Protein AF-A0A515KJA7-F1 (afdb_monomer_lite)

Secondary structure (DSSP, 8-state):
---S--SEEEEEE-B-SSEEEEE-TTS-EEEEEHHHHHHHHHH-TT--EEEEEETTGGGGTTTS-TTSEEEE-GGGTT----PPPS----

Sequence (90 aa):
MLREQYEIVHFSGHANADVLVFEDENEAAIDVPLEAVAELLNKQKTIKCVVLNACNSATWSQRSCPSLSVWINPSMMALPYISPPASTLR

Radius of gyration: 13.72 Å; chains: 1; bounding box: 36×29×27 Å

Foldseek 3Di:
DCPDQDQEAEDADEDDLFFDWDADPVRDTDTDGLVVV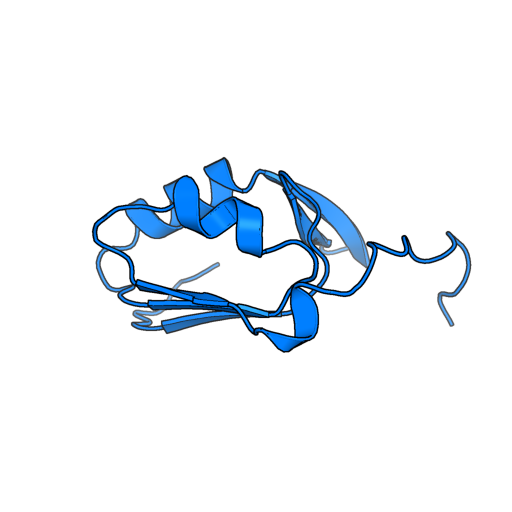LVVVVVRPRHAEYEYRYANCVNSVVVHDPRHHYHYDPVRPPDDDDDPPPDDDD

Structure (mmCIF, N/CA/C/O backbone):
data_AF-A0A515KJA7-F1
#
_entry.id   AF-A0A515KJA7-F1
#
loop_
_atom_site.group_PDB
_atom_site.id
_atom_site.type_symbol
_atom_site.label_atom_id
_atom_site.label_alt_id
_atom_site.label_comp_id
_atom_site.label_asym_id
_atom_site.label_entity_id
_atom_site.label_seq_id
_atom_site.pdbx_PDB_ins_code
_atom_site.Cartn_x
_atom_site.Cartn_y
_atom_site.Cartn_z
_atom_site.occupancy
_atom_site.B_iso_or_equiv
_atom_site.auth_seq_id
_atom_site.auth_comp_id
_atom_site.auth_asym_id
_atom_site.auth_atom_id
_atom_site.pdbx_PDB_model_num
ATOM 1 N N . MET A 1 1 ? -0.954 -12.965 -1.438 1.00 49.28 1 MET A N 1
ATOM 2 C CA . MET A 1 1 ? -2.417 -12.983 -1.174 1.00 49.28 1 MET A CA 1
ATOM 3 C C . MET A 1 1 ? -2.645 -12.836 0.330 1.00 49.28 1 MET A C 1
ATOM 5 O O . MET A 1 1 ? -2.129 -13.662 1.070 1.00 49.28 1 MET A O 1
ATOM 9 N N . LEU A 1 2 ? -3.365 -11.801 0.782 1.00 57.34 2 LEU A N 1
ATOM 10 C CA . LEU A 1 2 ? -3.689 -11.546 2.200 1.00 57.34 2 LEU A CA 1
ATOM 11 C C . LEU A 1 2 ? -4.784 -12.523 2.675 1.00 57.34 2 LEU A C 1
ATOM 13 O O . LEU A 1 2 ? -5.966 -12.196 2.637 1.00 57.34 2 LEU A O 1
ATOM 17 N N . ARG A 1 3 ? -4.407 -13.766 3.001 1.00 64.75 3 ARG A N 1
ATOM 18 C CA . ARG A 1 3 ? -5.351 -14.835 3.401 1.00 64.75 3 ARG A CA 1
ATOM 19 C C . ARG A 1 3 ? -5.681 -14.833 4.894 1.00 64.75 3 ARG A C 1
ATOM 21 O O . ARG A 1 3 ? -6.663 -15.448 5.295 1.00 64.75 3 ARG A O 1
ATOM 28 N N . GLU A 1 4 ? -4.873 -14.152 5.690 1.00 71.31 4 GLU A N 1
ATOM 29 C CA . GLU A 1 4 ? -5.054 -14.026 7.132 1.00 71.31 4 GLU A CA 1
ATOM 30 C C . GLU A 1 4 ? -5.603 -12.641 7.487 1.00 71.31 4 GLU A C 1
ATOM 32 O O . GLU A 1 4 ? -5.513 -11.689 6.706 1.00 71.31 4 GLU A O 1
ATOM 37 N N . GLN A 1 5 ? -6.191 -12.533 8.677 1.00 76.81 5 GLN A N 1
ATOM 38 C CA . GLN A 1 5 ? -6.729 -11.276 9.186 1.00 76.81 5 GLN A CA 1
ATOM 39 C C . GLN A 1 5 ? -5.602 -10.435 9.784 1.00 76.81 5 GLN A C 1
ATOM 41 O O . GLN A 1 5 ? -5.291 -10.542 10.967 1.00 76.81 5 GLN A O 1
ATOM 46 N N . TYR A 1 6 ? -4.996 -9.589 8.957 1.00 83.31 6 TYR A N 1
ATOM 47 C CA . TYR A 1 6 ? -4.030 -8.598 9.419 1.00 83.31 6 TYR A CA 1
ATOM 48 C C . TYR A 1 6 ? -4.710 -7.254 9.676 1.00 83.31 6 TYR A C 1
ATOM 50 O O . TYR A 1 6 ? -5.615 -6.844 8.943 1.00 83.31 6 TYR A O 1
ATOM 58 N N . GLU A 1 7 ? -4.236 -6.557 10.707 1.00 87.75 7 GLU A N 1
ATOM 59 C CA . GLU A 1 7 ? -4.630 -5.174 11.001 1.00 87.75 7 GLU A CA 1
ATOM 60 C C . GLU A 1 7 ? -3.672 -4.152 10.380 1.00 87.75 7 GLU A C 1
ATOM 62 O O . GLU A 1 7 ? -4.052 -3.004 10.140 1.00 87.75 7 GLU A O 1
ATOM 67 N N . ILE A 1 8 ? -2.435 -4.575 10.104 1.00 85.38 8 ILE A N 1
ATOM 68 C CA . ILE A 1 8 ? -1.370 -3.744 9.549 1.00 85.38 8 ILE A CA 1
ATOM 69 C C . ILE A 1 8 ? -0.807 -4.440 8.314 1.00 85.38 8 ILE A C 1
ATOM 71 O O . ILE A 1 8 ? -0.431 -5.610 8.378 1.00 85.38 8 ILE A O 1
ATOM 75 N N . VAL A 1 9 ? -0.710 -3.706 7.209 1.00 86.88 9 VAL A N 1
ATOM 76 C CA . VAL A 1 9 ? 0.034 -4.133 6.019 1.00 86.88 9 VAL A CA 1
ATOM 77 C C . VAL A 1 9 ? 1.229 -3.212 5.834 1.00 86.88 9 VAL A C 1
ATOM 79 O O . VAL A 1 9 ? 1.102 -1.996 5.922 1.00 86.88 9 VAL A O 1
ATOM 82 N N . HIS A 1 10 ? 2.397 -3.790 5.585 1.00 87.12 10 HIS A N 1
ATOM 83 C CA . HIS A 1 10 ? 3.619 -3.044 5.323 1.00 87.12 10 HIS A CA 1
ATOM 84 C C . HIS A 1 10 ? 4.123 -3.388 3.927 1.00 87.12 10 HIS A C 1
ATOM 86 O O . HIS A 1 10 ? 4.418 -4.546 3.640 1.00 87.12 10 HIS A O 1
ATOM 92 N N . PHE A 1 11 ? 4.218 -2.377 3.071 1.00 85.06 11 PHE A N 1
ATOM 93 C CA . PHE A 1 11 ? 4.868 -2.481 1.774 1.00 85.06 11 PHE A CA 1
ATOM 94 C C . PHE A 1 11 ? 6.228 -1.795 1.861 1.00 85.06 11 PHE A C 1
ATOM 96 O O . PHE A 1 11 ? 6.311 -0.605 2.168 1.00 85.06 11 PHE A O 1
ATOM 103 N N . SER A 1 12 ? 7.286 -2.546 1.577 1.00 83.12 12 SER A N 1
ATOM 104 C CA . SER A 1 12 ? 8.651 -2.038 1.479 1.00 83.12 12 SER A CA 1
ATOM 105 C C . SER A 1 12 ? 9.201 -2.350 0.097 1.00 83.12 12 SER A C 1
ATOM 107 O O . SER A 1 12 ? 9.217 -3.519 -0.283 1.00 83.12 12 SER A O 1
ATOM 109 N N . GLY A 1 13 ? 9.649 -1.339 -0.642 1.00 79.81 13 GLY A N 1
ATOM 110 C CA . GLY A 1 13 ? 10.166 -1.563 -1.989 1.00 79.81 13 GLY A CA 1
ATOM 111 C C . GLY A 1 13 ? 10.217 -0.307 -2.845 1.00 79.81 13 GLY A C 1
ATOM 112 O O . GLY A 1 13 ? 10.314 0.813 -2.340 1.00 79.81 13 GLY A O 1
ATOM 113 N N . HIS A 1 14 ? 10.161 -0.508 -4.158 1.00 79.62 14 HIS A N 1
ATOM 114 C CA . HIS A 1 14 ? 10.175 0.577 -5.126 1.00 79.62 14 HIS A CA 1
ATOM 115 C C . HIS A 1 14 ? 8.758 1.075 -5.398 1.00 79.62 14 HIS A C 1
ATOM 117 O O . HIS A 1 14 ? 7.815 0.303 -5.564 1.00 79.62 14 HIS A O 1
ATOM 123 N N . ALA A 1 15 ? 8.622 2.391 -5.461 1.00 75.69 15 ALA A N 1
ATOM 124 C CA . ALA A 1 15 ? 7.407 3.038 -5.909 1.00 75.69 15 ALA A CA 1
ATOM 125 C C . ALA A 1 15 ? 7.770 4.250 -6.760 1.00 75.69 15 ALA A C 1
ATOM 127 O O . ALA A 1 15 ? 8.838 4.853 -6.606 1.00 75.69 15 ALA A O 1
ATOM 128 N N . ASN A 1 16 ? 6.866 4.585 -7.668 1.00 72.50 16 ASN A N 1
ATOM 129 C CA . ASN A 1 16 ? 6.885 5.829 -8.418 1.00 72.50 16 ASN A CA 1
ATOM 130 C C . ASN A 1 16 ? 5.589 6.607 -8.117 1.00 72.50 16 ASN A C 1
ATOM 132 O O . ASN A 1 16 ? 4.788 6.179 -7.290 1.00 72.50 16 ASN A O 1
ATOM 136 N N . ALA A 1 17 ? 5.375 7.755 -8.764 1.00 73.50 17 ALA A N 1
ATOM 137 C CA . ALA A 1 17 ? 4.269 8.664 -8.463 1.00 73.50 17 ALA A CA 1
ATOM 138 C C . ALA A 1 17 ? 2.880 7.994 -8.469 1.00 73.50 17 ALA A C 1
ATOM 140 O O . ALA A 1 17 ? 2.032 8.379 -7.662 1.00 73.50 17 ALA A O 1
ATOM 141 N N . ASP A 1 18 ? 2.669 6.994 -9.336 1.00 80.00 18 ASP A N 1
ATOM 142 C CA . ASP A 1 18 ? 1.366 6.352 -9.556 1.00 80.00 18 ASP A CA 1
ATOM 143 C C . ASP A 1 18 ? 1.362 4.819 -9.369 1.00 80.00 18 ASP A C 1
ATOM 145 O O . ASP A 1 18 ? 0.295 4.203 -9.435 1.00 80.00 18 ASP A O 1
ATOM 149 N N . VAL A 1 19 ? 2.518 4.188 -9.119 1.00 84.12 19 VAL A N 1
ATOM 150 C CA . VAL A 1 19 ? 2.654 2.717 -9.076 1.00 84.12 19 VAL A CA 1
ATOM 151 C C . VAL A 1 19 ? 3.512 2.227 -7.907 1.00 84.12 19 VAL A C 1
ATOM 153 O O . VAL A 1 19 ? 4.473 2.886 -7.505 1.00 84.12 19 VAL A O 1
ATOM 156 N N . LEU A 1 20 ? 3.178 1.041 -7.398 1.00 85.50 20 LEU A N 1
ATOM 157 C CA . LEU A 1 20 ? 4.037 0.196 -6.567 1.00 85.50 20 LEU A CA 1
ATOM 158 C C . LEU A 1 20 ? 4.644 -0.895 -7.445 1.00 85.50 20 LEU A C 1
ATOM 160 O O . LEU A 1 20 ? 3.920 -1.538 -8.199 1.00 85.50 20 LEU A O 1
ATOM 164 N N . VAL A 1 21 ? 5.949 -1.115 -7.332 1.00 85.88 21 VAL A N 1
ATOM 165 C CA . VAL A 1 21 ? 6.641 -2.162 -8.087 1.00 85.88 21 VAL A CA 1
ATOM 166 C C . VAL A 1 21 ? 6.689 -3.426 -7.234 1.00 85.88 21 VAL A C 1
ATOM 168 O O . VAL A 1 21 ? 7.183 -3.398 -6.105 1.00 85.88 21 VAL A O 1
ATOM 171 N N . PHE A 1 22 ?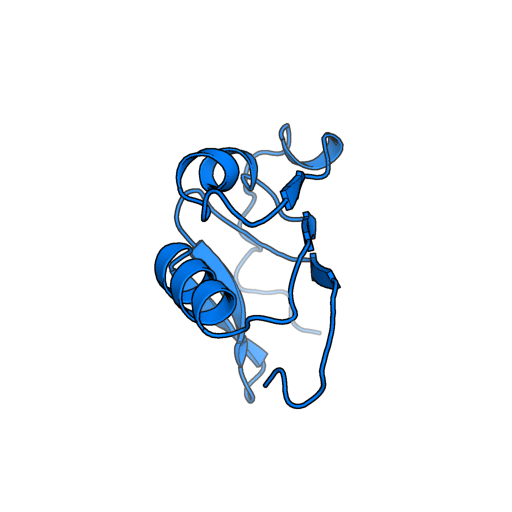 6.175 -4.526 -7.773 1.00 85.69 22 PHE A N 1
ATOM 172 C CA . PHE A 1 22 ? 6.228 -5.855 -7.165 1.00 85.69 22 PHE A CA 1
ATOM 173 C C . PHE A 1 22 ? 7.036 -6.805 -8.044 1.00 85.69 22 PHE A C 1
ATOM 175 O O . PHE A 1 22 ? 7.204 -6.553 -9.231 1.00 85.69 22 PHE A O 1
ATOM 182 N N . GLU A 1 23 ? 7.507 -7.905 -7.474 1.00 86.81 23 GLU A N 1
ATOM 183 C CA . GLU A 1 23 ? 8.133 -8.990 -8.231 1.00 86.81 23 GLU A CA 1
ATOM 184 C C . GLU A 1 23 ? 7.107 -10.097 -8.487 1.00 86.81 23 GLU A C 1
ATOM 186 O O . GLU A 1 23 ? 6.291 -10.418 -7.613 1.00 86.81 23 GLU A O 1
ATOM 191 N N . ASP A 1 24 ? 7.124 -10.656 -9.695 1.00 85.88 24 ASP A N 1
ATOM 192 C CA . ASP A 1 24 ? 6.327 -11.826 -10.050 1.00 85.88 24 ASP A CA 1
ATOM 193 C C . ASP A 1 24 ? 7.063 -13.145 -9.769 1.00 85.88 24 ASP A C 1
ATOM 195 O O . ASP A 1 24 ? 8.158 -13.181 -9.210 1.00 85.88 24 ASP A O 1
ATOM 199 N N . GLU A 1 25 ? 6.440 -14.261 -10.144 1.00 89.56 25 GLU A N 1
ATOM 200 C CA . GLU A 1 25 ? 7.012 -15.601 -9.964 1.00 89.56 25 GLU A CA 1
ATOM 201 C C . GLU A 1 25 ? 8.280 -15.872 -10.794 1.00 89.56 25 GLU A C 1
ATOM 203 O O . GLU A 1 25 ? 8.972 -16.853 -10.532 1.00 89.56 25 GLU A O 1
ATOM 208 N N . ASN A 1 26 ? 8.594 -15.010 -11.765 1.00 89.44 26 ASN A N 1
ATOM 209 C CA . ASN A 1 26 ? 9.779 -15.074 -12.618 1.00 89.44 26 ASN A CA 1
ATOM 210 C C . ASN A 1 26 ? 10.821 -14.001 -12.249 1.00 89.44 26 ASN A C 1
ATOM 212 O O . ASN A 1 26 ? 11.698 -13.717 -13.064 1.00 89.44 26 ASN A O 1
ATOM 216 N N . GLU A 1 27 ? 10.713 -13.391 -11.060 1.00 84.44 27 GLU A N 1
ATOM 217 C CA . GLU A 1 27 ? 11.572 -12.285 -10.599 1.00 84.44 27 GLU A CA 1
ATOM 218 C C . GLU A 1 27 ? 11.477 -11.030 -11.492 1.00 84.44 27 GLU A C 1
ATOM 220 O O . GLU A 1 27 ? 12.345 -10.155 -11.469 1.00 84.44 27 GLU A O 1
ATOM 225 N N . ALA A 1 28 ? 10.412 -10.911 -12.292 1.00 85.50 28 ALA A N 1
ATOM 226 C CA . ALA A 1 28 ? 10.188 -9.746 -13.129 1.00 85.50 28 ALA A CA 1
ATOM 227 C C . ALA A 1 28 ? 9.479 -8.641 -12.338 1.00 85.50 28 ALA A C 1
ATOM 229 O O . ALA A 1 28 ? 8.500 -8.878 -11.629 1.00 85.50 28 ALA A O 1
ATOM 230 N N . ALA A 1 29 ? 9.956 -7.407 -12.507 1.00 86.25 29 ALA A N 1
ATOM 231 C CA . ALA A 1 29 ? 9.311 -6.230 -11.946 1.00 86.25 29 ALA A CA 1
ATOM 232 C C . ALA A 1 29 ? 7.974 -5.951 -12.657 1.00 86.25 29 ALA A C 1
ATOM 234 O O . ALA A 1 29 ? 7.926 -5.788 -13.879 1.00 86.25 29 ALA A O 1
ATOM 235 N N . ILE A 1 30 ? 6.898 -5.854 -11.878 1.00 88.69 30 ILE A N 1
ATOM 236 C CA . ILE A 1 30 ? 5.549 -5.503 -12.317 1.00 88.69 30 ILE A CA 1
ATOM 237 C C . ILE A 1 30 ? 5.110 -4.214 -11.629 1.00 88.69 30 ILE A C 1
ATOM 239 O O . ILE A 1 30 ? 5.018 -4.138 -10.402 1.00 88.69 30 ILE A O 1
ATOM 243 N N . ASP A 1 31 ? 4.746 -3.231 -12.445 1.00 88.94 31 ASP A N 1
ATOM 244 C CA . ASP A 1 31 ? 4.122 -1.995 -11.990 1.00 88.94 31 ASP A CA 1
ATOM 245 C C . ASP A 1 31 ? 2.643 -2.238 -11.663 1.00 88.94 31 ASP A C 1
ATOM 247 O O . ASP A 1 31 ? 1.824 -2.542 -12.534 1.00 88.94 31 ASP A O 1
ATOM 251 N N . VAL A 1 32 ? 2.279 -2.071 -10.395 1.00 87.38 32 VAL A N 1
ATOM 252 C CA . VAL A 1 32 ? 0.899 -2.163 -9.919 1.00 87.38 32 VAL A CA 1
ATOM 253 C C . VAL A 1 32 ? 0.385 -0.759 -9.603 1.00 87.38 32 VAL A C 1
ATOM 255 O O . VAL A 1 32 ? 0.953 -0.077 -8.746 1.00 87.38 32 VAL A O 1
ATOM 258 N N . PRO A 1 33 ? -0.713 -0.310 -10.237 1.00 87.38 33 PRO A N 1
ATOM 259 C CA . PRO A 1 33 ? -1.300 0.993 -9.953 1.00 87.38 33 PRO A CA 1
ATOM 260 C C . PRO A 1 33 ? -1.662 1.155 -8.476 1.00 87.38 33 PRO A C 1
ATOM 262 O O . PRO A 1 33 ? -2.284 0.274 -7.877 1.00 87.38 33 PRO A O 1
ATOM 265 N N . LEU A 1 34 ? -1.348 2.318 -7.904 1.00 81.12 34 LEU A N 1
ATOM 266 C CA . LEU A 1 34 ? -1.693 2.644 -6.517 1.00 81.12 34 LEU A CA 1
ATOM 267 C C . LEU A 1 34 ? -3.202 2.538 -6.239 1.00 81.12 34 LEU A C 1
ATOM 269 O O . LEU A 1 34 ? -3.592 2.160 -5.135 1.00 81.12 34 LEU A O 1
ATOM 273 N N . GLU A 1 35 ? -4.036 2.824 -7.243 1.00 82.94 35 GLU A N 1
ATOM 274 C CA . GLU A 1 35 ? -5.495 2.681 -7.161 1.00 82.94 35 GLU A CA 1
ATOM 275 C C . GLU A 1 35 ? -5.910 1.218 -6.966 1.00 82.94 35 GLU A C 1
ATOM 277 O O . GLU A 1 35 ? -6.717 0.910 -6.095 1.00 82.94 35 GLU A O 1
ATOM 282 N N . ALA A 1 36 ? -5.291 0.286 -7.697 1.00 86.94 36 ALA A N 1
ATOM 283 C CA . ALA A 1 36 ? -5.584 -1.139 -7.559 1.00 86.94 36 ALA A CA 1
ATOM 284 C C . ALA A 1 36 ? -5.227 -1.656 -6.154 1.00 86.94 36 ALA A C 1
ATOM 286 O O . ALA A 1 36 ? -5.939 -2.489 -5.585 1.00 86.94 36 ALA A O 1
ATOM 287 N N . VAL A 1 37 ? -4.150 -1.128 -5.560 1.00 85.00 37 VAL A N 1
ATOM 288 C CA . VAL A 1 37 ? -3.772 -1.439 -4.174 1.00 85.00 37 VAL A CA 1
ATOM 289 C C . VAL A 1 37 ? -4.765 -0.832 -3.183 1.00 85.00 37 VAL A C 1
ATOM 291 O O . VAL A 1 37 ? -5.195 -1.525 -2.261 1.00 85.00 37 VAL A O 1
ATOM 294 N N . ALA A 1 38 ? -5.198 0.415 -3.386 1.00 82.06 38 ALA A N 1
ATOM 295 C CA . ALA A 1 38 ? -6.224 1.047 -2.558 1.00 82.06 38 ALA A CA 1
ATOM 296 C C . ALA A 1 38 ? -7.565 0.288 -2.615 1.00 82.06 38 ALA A C 1
ATOM 298 O O . ALA A 1 38 ? -8.159 0.002 -1.574 1.00 82.06 38 ALA A O 1
ATOM 299 N N . GLU A 1 39 ? -8.012 -0.122 -3.804 1.00 85.50 39 GLU A N 1
ATOM 300 C CA . GLU A 1 39 ? -9.209 -0.948 -3.984 1.00 85.50 39 GLU A CA 1
ATOM 301 C C . GLU A 1 39 ? -9.102 -2.299 -3.269 1.00 85.50 39 GLU A C 1
ATOM 303 O O . GLU A 1 39 ? -10.072 -2.762 -2.660 1.00 85.50 39 GLU A O 1
ATOM 308 N N . LEU A 1 40 ? -7.935 -2.948 -3.331 1.00 85.44 40 LEU A N 1
ATOM 309 C CA . LEU A 1 40 ? -7.690 -4.206 -2.630 1.00 85.44 40 LEU A CA 1
ATOM 310 C C . LEU A 1 40 ? -7.799 -4.024 -1.113 1.00 85.44 40 LEU A C 1
ATOM 312 O O . LEU A 1 40 ? -8.457 -4.824 -0.447 1.00 85.44 40 LEU A O 1
ATOM 316 N N . LEU A 1 41 ? -7.183 -2.971 -0.576 1.00 84.19 41 LEU A N 1
ATOM 317 C CA . LEU A 1 41 ? -7.219 -2.655 0.851 1.00 84.19 41 LEU A CA 1
ATOM 318 C C . LEU A 1 41 ? -8.642 -2.316 1.312 1.00 84.19 41 LEU A C 1
ATOM 320 O O . LEU A 1 41 ? -9.068 -2.786 2.361 1.00 84.19 41 LEU A O 1
ATOM 324 N N . ASN A 1 42 ? -9.425 -1.611 0.492 1.00 82.31 42 ASN A N 1
ATOM 325 C CA . ASN A 1 42 ? -10.829 -1.296 0.784 1.00 82.31 42 ASN A CA 1
ATOM 326 C C . ASN A 1 42 ? -11.732 -2.528 0.878 1.00 82.31 42 ASN A C 1
ATOM 328 O O . ASN A 1 42 ? -12.725 -2.524 1.609 1.00 82.31 42 ASN A O 1
ATOM 332 N N . LYS A 1 43 ? -11.396 -3.603 0.160 1.00 84.75 43 LYS A N 1
ATOM 333 C CA . LYS A 1 43 ? -12.111 -4.882 0.263 1.00 84.75 43 LYS A CA 1
ATOM 334 C C . LYS A 1 43 ? -11.790 -5.617 1.572 1.00 84.75 43 LYS A C 1
ATOM 336 O O . LYS A 1 43 ? -12.561 -6.486 1.977 1.00 84.75 43 LYS A O 1
ATOM 341 N N . GLN A 1 44 ? -10.699 -5.261 2.250 1.00 83.25 44 GLN A N 1
ATOM 342 C CA . GLN A 1 44 ? -10.228 -5.900 3.477 1.00 83.25 44 GLN A CA 1
ATOM 343 C C . GLN A 1 44 ? -10.614 -5.091 4.718 1.00 83.25 44 GLN A C 1
ATOM 345 O O . GLN A 1 44 ? -9.910 -4.184 5.151 1.00 83.25 44 GLN A O 1
ATOM 350 N N . LYS A 1 45 ? -11.729 -5.465 5.353 1.00 80.44 45 LYS A N 1
ATOM 351 C CA . LYS A 1 45 ? -12.286 -4.726 6.503 1.00 80.44 45 LYS A CA 1
ATOM 352 C C . LYS A 1 45 ? -11.452 -4.792 7.787 1.00 80.44 45 LYS A C 1
ATOM 354 O O . LYS A 1 45 ? -11.735 -4.049 8.721 1.00 80.44 45 LYS A O 1
ATOM 359 N N . THR A 1 46 ? -10.481 -5.698 7.870 1.00 85.38 46 THR A N 1
ATOM 360 C CA . THR A 1 46 ? -9.639 -5.859 9.065 1.00 85.38 46 THR A CA 1
ATOM 361 C C . THR A 1 46 ? -8.437 -4.925 9.063 1.00 85.38 46 THR A C 1
ATOM 363 O O . THR A 1 46 ? -7.901 -4.645 10.132 1.00 85.38 46 THR A O 1
ATOM 366 N N . ILE A 1 47 ? -8.022 -4.432 7.893 1.00 85.69 47 ILE A N 1
ATOM 367 C CA . ILE A 1 47 ? -6.825 -3.604 7.763 1.00 85.69 47 ILE A CA 1
ATOM 368 C C . ILE A 1 47 ? -7.157 -2.188 8.226 1.00 85.69 47 ILE A C 1
ATOM 370 O O . ILE A 1 47 ? -8.056 -1.534 7.704 1.00 85.69 47 ILE A O 1
ATOM 374 N N . LYS A 1 48 ? -6.401 -1.716 9.214 1.00 84.00 48 LYS A N 1
ATOM 375 C CA . LYS A 1 48 ? -6.548 -0.392 9.829 1.00 84.00 48 LYS A CA 1
ATOM 376 C C . LYS A 1 48 ? -5.390 0.533 9.480 1.00 84.00 48 LYS A C 1
ATOM 378 O O . LYS A 1 48 ? -5.548 1.752 9.509 1.00 84.00 48 LYS A O 1
ATOM 383 N N . CYS A 1 49 ? -4.229 -0.039 9.172 1.00 83.56 49 CYS A N 1
ATOM 384 C CA . CYS A 1 49 ? -3.013 0.708 8.902 1.00 83.56 49 CYS A CA 1
ATOM 385 C C . CYS A 1 49 ? -2.266 0.130 7.703 1.00 83.56 49 CYS A C 1
ATOM 387 O O . CYS A 1 49 ? -2.088 -1.088 7.599 1.00 83.56 49 CYS A O 1
ATOM 389 N N . VAL A 1 50 ? -1.784 1.015 6.833 1.00 84.81 50 VAL A N 1
ATOM 390 C CA . VAL A 1 50 ? -0.801 0.667 5.812 1.00 84.81 50 VAL A CA 1
ATOM 391 C C . VAL A 1 50 ? 0.455 1.489 6.016 1.00 84.81 50 VAL A C 1
ATOM 393 O O . VAL A 1 50 ? 0.425 2.719 6.024 1.00 84.81 50 VAL A O 1
ATOM 396 N N . VAL A 1 51 ? 1.570 0.788 6.158 1.00 84.56 51 VAL A N 1
ATOM 397 C CA . VAL A 1 51 ? 2.902 1.376 6.190 1.00 84.56 51 VAL A CA 1
ATOM 398 C C . VAL A 1 51 ? 3.474 1.296 4.781 1.00 84.56 51 VAL A C 1
ATOM 400 O O . VAL A 1 51 ? 3.596 0.207 4.219 1.00 84.56 51 VAL A O 1
ATOM 403 N N . LEU A 1 52 ? 3.826 2.446 4.213 1.00 79.62 52 LEU A N 1
ATOM 404 C CA . LEU A 1 52 ? 4.541 2.541 2.948 1.00 79.62 52 LEU A CA 1
ATOM 405 C C . LEU A 1 52 ? 5.977 2.981 3.190 1.00 79.62 52 LEU A C 1
ATOM 407 O O . LEU A 1 52 ? 6.262 4.137 3.510 1.00 79.62 52 LEU A O 1
ATOM 411 N N . ASN A 1 53 ? 6.887 2.045 2.975 1.00 79.69 53 ASN A N 1
ATOM 412 C CA . ASN A 1 53 ? 8.318 2.267 2.968 1.00 79.69 53 ASN A CA 1
ATOM 413 C C . ASN A 1 53 ? 8.832 2.152 1.524 1.00 79.69 53 ASN A C 1
ATOM 415 O O . ASN A 1 53 ? 9.535 1.204 1.173 1.00 79.69 53 ASN A O 1
ATOM 419 N N . ALA A 1 54 ? 8.425 3.107 0.681 1.00 73.00 54 ALA A N 1
ATOM 420 C CA . ALA A 1 54 ? 8.867 3.214 -0.707 1.00 73.00 54 ALA A CA 1
ATOM 421 C C . ALA A 1 54 ? 9.120 4.674 -1.126 1.00 73.00 54 ALA A C 1
ATOM 423 O O . ALA A 1 54 ? 8.482 5.596 -0.604 1.00 73.00 54 ALA A O 1
ATOM 424 N N . CYS A 1 55 ? 10.039 4.894 -2.072 1.00 67.56 55 CYS A N 1
ATOM 425 C CA . CYS A 1 55 ? 10.327 6.221 -2.639 1.00 67.56 55 CYS A CA 1
ATOM 426 C C . CYS A 1 55 ? 9.067 6.840 -3.272 1.00 67.56 55 CYS A C 1
ATOM 428 O O . CYS A 1 55 ? 8.227 6.117 -3.786 1.00 67.56 55 CYS A O 1
ATOM 430 N N . ASN A 1 56 ? 8.905 8.167 -3.249 1.00 63.97 56 ASN A N 1
ATOM 431 C CA . ASN A 1 56 ? 7.732 8.868 -3.817 1.00 63.97 56 ASN A CA 1
ATOM 432 C C . ASN A 1 56 ? 6.350 8.495 -3.227 1.00 63.97 56 ASN A C 1
ATOM 434 O O . ASN A 1 56 ? 5.330 8.973 -3.714 1.00 63.97 56 ASN A O 1
ATOM 438 N N . SER A 1 57 ? 6.284 7.740 -2.127 1.00 61.91 57 SER A N 1
ATOM 439 C CA . SER A 1 57 ? 5.029 7.326 -1.466 1.00 61.91 57 SER A CA 1
ATOM 440 C C . SER A 1 57 ? 4.164 8.474 -0.916 1.00 61.91 57 SER A C 1
ATOM 442 O O . SER A 1 57 ? 2.981 8.271 -0.636 1.00 61.91 57 SER A O 1
ATOM 444 N N . ALA A 1 58 ? 4.710 9.694 -0.810 1.00 61.44 58 ALA A N 1
ATOM 445 C CA . ALA A 1 58 ? 3.988 10.910 -0.416 1.00 61.44 58 ALA A CA 1
ATOM 446 C C . ALA A 1 58 ? 2.739 11.180 -1.274 1.00 61.44 58 ALA A C 1
ATOM 448 O O . ALA A 1 58 ? 1.726 11.647 -0.745 1.00 61.44 58 ALA A O 1
ATOM 449 N N . THR A 1 59 ? 2.777 10.839 -2.567 1.00 63.72 59 THR A N 1
ATOM 450 C CA . THR A 1 59 ? 1.659 11.061 -3.500 1.00 63.72 59 THR A CA 1
ATOM 451 C C . THR A 1 59 ? 0.454 10.161 -3.214 1.00 63.72 59 THR A C 1
ATOM 453 O O . THR A 1 59 ? -0.667 10.519 -3.573 1.00 63.72 59 THR A O 1
ATOM 456 N N . TRP A 1 60 ? 0.639 9.035 -2.511 1.00 67.44 60 TRP A N 1
ATOM 457 C CA . TRP A 1 60 ? -0.452 8.107 -2.195 1.00 67.44 60 TRP A CA 1
ATOM 458 C C . TRP A 1 60 ? -1.361 8.593 -1.066 1.00 67.44 60 TRP A C 1
ATOM 460 O O . TRP A 1 60 ? -2.560 8.314 -1.076 1.00 67.44 60 TRP A O 1
ATOM 470 N N . SER A 1 61 ? -0.816 9.366 -0.119 1.00 62.28 61 SER A N 1
ATOM 471 C CA . SER A 1 61 ? -1.553 9.845 1.062 1.00 62.28 61 SER A CA 1
ATOM 472 C C . SER A 1 61 ? -2.855 10.580 0.711 1.00 62.28 61 SER A C 1
ATOM 474 O O . SER A 1 61 ? -3.841 10.470 1.433 1.00 62.28 61 SER A O 1
ATOM 476 N N . GLN A 1 62 ? -2.894 11.258 -0.440 1.00 56.97 62 GLN A N 1
ATOM 477 C CA . GLN A 1 62 ? -4.043 12.041 -0.907 1.00 56.97 62 GLN A CA 1
ATOM 478 C C . GLN A 1 62 ? -5.106 11.219 -1.651 1.00 56.97 62 GLN A C 1
ATOM 480 O O . GLN A 1 62 ? -6.225 11.695 -1.822 1.00 56.97 62 GLN A O 1
ATOM 485 N N . ARG A 1 63 ? -4.768 10.006 -2.105 1.00 60.69 63 ARG A N 1
ATOM 486 C CA . ARG A 1 63 ? -5.671 9.119 -2.864 1.00 60.69 63 ARG A CA 1
ATOM 487 C C . ARG A 1 63 ? -6.181 7.937 -2.035 1.00 60.69 63 ARG A C 1
ATOM 489 O O . ARG A 1 63 ? -7.013 7.167 -2.497 1.00 60.69 63 ARG A O 1
ATOM 496 N N . SER A 1 64 ? -5.676 7.789 -0.813 1.00 59.12 64 SER A N 1
ATOM 497 C CA . SER A 1 64 ? -6.020 6.683 0.077 1.00 59.12 64 SER A CA 1
ATOM 498 C C . SER A 1 64 ? -7.400 6.834 0.736 1.00 59.12 64 SER A C 1
ATOM 500 O O . SER A 1 64 ? -7.937 7.930 0.891 1.00 59.12 64 SER A O 1
ATOM 502 N N . CYS A 1 65 ? -7.988 5.694 1.104 1.00 56.88 65 CYS A N 1
ATOM 503 C CA . CYS A 1 65 ? -9.305 5.600 1.724 1.00 56.88 65 CYS A CA 1
ATOM 504 C C . CYS A 1 65 ? -9.377 6.375 3.055 1.00 56.88 65 CYS A C 1
ATOM 506 O O . CYS A 1 65 ? -8.507 6.170 3.901 1.00 56.88 65 CYS A O 1
ATOM 508 N N . PRO A 1 66 ? -10.433 7.173 3.322 1.00 62.44 66 PRO A N 1
ATOM 509 C CA . PRO A 1 66 ? -10.537 7.977 4.546 1.00 62.44 66 PRO A CA 1
ATOM 510 C C . PRO A 1 66 ? -10.483 7.168 5.847 1.00 62.44 66 PRO A C 1
ATOM 512 O O . PRO A 1 66 ? -10.154 7.708 6.899 1.00 62.44 66 PRO A O 1
ATOM 515 N N . SER A 1 67 ? -10.848 5.884 5.796 1.00 61.94 67 SER A N 1
ATOM 516 C CA . SER A 1 67 ? -10.878 4.996 6.960 1.00 61.94 67 SER A CA 1
ATOM 517 C C . SER A 1 67 ? -9.553 4.283 7.236 1.00 61.94 67 SER A C 1
ATOM 519 O O . SER A 1 67 ? -9.491 3.492 8.176 1.00 61.94 67 SER A O 1
ATOM 521 N N . LEU A 1 68 ? -8.522 4.506 6.418 1.00 67.31 68 LEU A N 1
ATOM 522 C CA . LEU A 1 68 ? -7.244 3.814 6.514 1.00 67.31 68 LEU A CA 1
ATOM 523 C C . LEU A 1 68 ? -6.136 4.788 6.911 1.00 67.31 68 LEU A C 1
ATOM 525 O O . LEU A 1 68 ? -5.867 5.763 6.213 1.00 67.31 68 LEU A O 1
ATOM 529 N N . SER A 1 69 ? -5.449 4.493 8.012 1.00 74.12 69 SER A N 1
ATOM 530 C CA . SER A 1 69 ? -4.265 5.256 8.397 1.00 74.12 69 SER A CA 1
ATOM 531 C C . SER A 1 69 ? -3.092 4.868 7.499 1.00 74.12 69 SER A C 1
ATOM 533 O O . SER A 1 69 ? -2.697 3.702 7.461 1.00 74.12 69 SER A O 1
ATOM 535 N N . VAL A 1 70 ? -2.517 5.842 6.797 1.00 71.94 70 VAL A N 1
ATOM 536 C CA . VAL A 1 70 ? -1.321 5.654 5.970 1.00 71.94 70 VAL A CA 1
ATOM 537 C C . VAL A 1 70 ? -0.117 6.257 6.682 1.00 71.94 70 VAL A C 1
ATOM 539 O O . VAL A 1 70 ? -0.097 7.454 6.966 1.00 71.94 70 VAL A O 1
ATOM 542 N N . TRP A 1 71 ? 0.900 5.439 6.947 1.00 68.25 71 TRP A N 1
ATOM 543 C CA . TRP A 1 71 ? 2.173 5.903 7.494 1.00 68.25 71 TRP A CA 1
ATOM 544 C C . TRP A 1 71 ? 3.266 5.827 6.432 1.00 68.25 71 TRP A C 1
ATOM 546 O O . TRP A 1 71 ? 3.515 4.765 5.863 1.00 68.25 71 TRP A O 1
ATOM 556 N N . ILE A 1 72 ? 3.916 6.958 6.170 1.00 70.38 72 ILE A N 1
ATOM 557 C CA . ILE A 1 72 ? 4.972 7.084 5.164 1.00 70.38 72 ILE A CA 1
ATOM 558 C C . ILE A 1 72 ? 6.286 7.334 5.880 1.00 70.38 72 ILE A C 1
ATOM 560 O O . ILE A 1 72 ? 6.369 8.234 6.716 1.00 70.38 72 ILE A O 1
ATOM 564 N N . ASN A 1 73 ? 7.319 6.572 5.524 1.00 63.97 73 ASN A N 1
ATOM 565 C CA . ASN A 1 73 ? 8.651 6.808 6.059 1.00 63.97 73 ASN A CA 1
ATOM 566 C C . ASN A 1 73 ? 9.198 8.162 5.549 1.00 63.97 73 ASN A C 1
ATOM 568 O O . ASN A 1 73 ? 9.461 8.297 4.348 1.00 63.97 73 ASN A O 1
ATOM 572 N N . PRO A 1 74 ? 9.411 9.165 6.425 1.00 58.56 74 PRO A N 1
ATOM 573 C CA . PRO A 1 74 ? 9.832 10.503 6.009 1.00 58.56 74 PRO A CA 1
ATOM 574 C C . PRO A 1 74 ? 11.217 10.518 5.348 1.00 58.56 74 PRO A C 1
ATOM 576 O O . PRO A 1 74 ? 11.487 11.384 4.518 1.00 58.56 74 PRO A O 1
ATOM 579 N N . SER A 1 75 ? 12.081 9.537 5.636 1.00 60.03 75 SER A N 1
ATOM 580 C CA . SER A 1 75 ? 13.392 9.410 4.986 1.00 60.03 75 SER A CA 1
ATOM 581 C C . SER A 1 75 ? 13.306 9.070 3.491 1.00 60.03 75 SER A C 1
ATOM 583 O O . SER A 1 75 ? 14.273 9.291 2.768 1.00 60.03 75 SER A O 1
ATOM 585 N N . MET A 1 76 ? 12.163 8.569 3.006 1.00 53.94 76 MET A N 1
ATOM 586 C CA . MET A 1 76 ? 11.950 8.208 1.597 1.00 53.94 76 MET A CA 1
A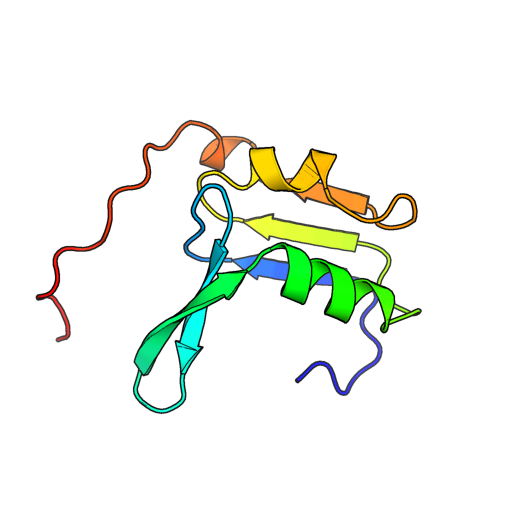TOM 587 C C . MET A 1 76 ? 11.244 9.293 0.768 1.00 53.94 76 MET A C 1
ATOM 589 O O . MET A 1 76 ? 11.108 9.141 -0.444 1.00 53.94 76 MET A O 1
ATOM 593 N N . MET A 1 77 ? 10.839 10.412 1.383 1.00 53.50 77 MET A N 1
ATOM 594 C CA . MET A 1 77 ? 10.239 11.552 0.670 1.00 53.50 77 MET A CA 1
ATOM 595 C C . MET A 1 77 ? 11.255 12.365 -0.150 1.00 53.50 77 MET A C 1
ATOM 597 O O . MET A 1 77 ? 10.8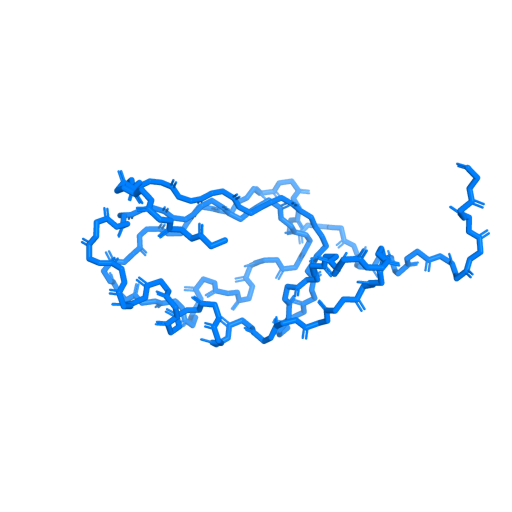59 13.117 -1.034 1.00 53.50 77 MET A O 1
ATOM 601 N N . ALA A 1 78 ? 12.552 12.236 0.145 1.00 47.34 78 ALA A N 1
ATOM 602 C CA . ALA A 1 78 ? 13.610 13.087 -0.407 1.00 47.34 78 ALA A CA 1
ATOM 603 C C . ALA A 1 78 ? 14.531 12.386 -1.422 1.00 47.34 78 ALA A C 1
ATOM 605 O O . ALA A 1 78 ? 15.481 13.003 -1.905 1.00 47.34 78 ALA A O 1
ATOM 606 N N . LEU A 1 79 ? 14.295 11.109 -1.736 1.00 44.34 79 LEU A N 1
ATOM 607 C CA . LEU A 1 79 ? 15.152 10.372 -2.662 1.00 44.34 79 LEU A CA 1
ATOM 608 C C . LEU A 1 79 ? 14.570 10.438 -4.081 1.00 44.34 79 LEU A C 1
ATOM 610 O O . LEU A 1 79 ? 13.450 9.963 -4.283 1.00 44.34 79 LEU A O 1
ATOM 614 N N . PRO A 1 80 ? 15.296 10.995 -5.073 1.00 43.84 80 PRO A N 1
ATOM 615 C CA . PRO A 1 80 ? 14.890 10.862 -6.464 1.00 43.84 80 PRO A CA 1
ATOM 616 C C . PRO A 1 80 ? 14.794 9.372 -6.801 1.00 43.84 80 PRO A C 1
ATOM 618 O O . PRO A 1 80 ? 15.664 8.585 -6.425 1.00 43.84 80 PRO A O 1
ATOM 621 N N . TYR A 1 81 ? 13.721 8.980 -7.485 1.00 45.06 81 TYR A N 1
ATOM 622 C CA . TYR A 1 81 ? 13.575 7.630 -8.018 1.00 45.06 81 TYR A CA 1
ATOM 623 C C . TYR A 1 81 ? 14.743 7.350 -8.973 1.00 45.06 81 TYR A C 1
ATOM 625 O O . TYR A 1 81 ? 14.807 7.906 -10.068 1.00 45.06 81 TYR A O 1
ATOM 633 N N . ILE A 1 82 ? 15.690 6.521 -8.536 1.00 45.62 82 ILE A N 1
ATOM 634 C CA . ILE A 1 82 ? 16.749 5.978 -9.384 1.00 45.62 82 ILE A CA 1
ATOM 635 C C . ILE A 1 82 ? 16.253 4.599 -9.805 1.00 45.62 82 ILE A C 1
ATOM 637 O O . ILE A 1 82 ? 16.245 3.670 -8.999 1.00 45.62 82 ILE A O 1
ATOM 641 N N . SER A 1 83 ? 15.796 4.475 -11.051 1.00 37.97 83 SER A N 1
ATOM 642 C CA . SER A 1 83 ? 15.544 3.166 -11.652 1.00 37.97 83 SER A CA 1
ATOM 643 C C . SER A 1 83 ? 16.827 2.330 -11.570 1.00 37.97 83 SER A C 1
ATOM 645 O O . SER A 1 83 ? 17.884 2.852 -11.953 1.00 37.97 83 SER A O 1
ATOM 647 N N . PRO A 1 84 ? 16.787 1.067 -11.112 1.00 40.78 84 PRO A N 1
ATOM 648 C CA . PRO A 1 84 ? 17.963 0.215 -11.195 1.00 40.78 84 PRO A CA 1
ATOM 649 C C . PRO A 1 84 ? 18.377 0.071 -12.672 1.00 40.78 84 PRO A C 1
ATOM 651 O O . PRO A 1 84 ? 17.509 -0.042 -13.543 1.00 40.78 84 PRO A O 1
ATOM 654 N N . PRO A 1 85 ? 19.684 0.108 -12.997 1.00 37.03 85 PRO A N 1
ATOM 655 C CA . PRO A 1 85 ? 20.134 -0.229 -14.340 1.00 37.03 85 PRO A CA 1
ATOM 656 C C . PRO A 1 85 ? 19.720 -1.672 -14.645 1.00 37.03 85 PRO A C 1
ATOM 658 O O . PRO A 1 85 ? 19.821 -2.540 -13.780 1.00 37.03 85 PRO A O 1
ATOM 661 N N . ALA A 1 86 ? 19.270 -1.922 -15.875 1.00 45.25 86 ALA A N 1
ATOM 662 C CA . ALA A 1 86 ? 18.710 -3.195 -16.346 1.00 45.25 86 ALA A CA 1
ATOM 663 C C . ALA A 1 86 ? 19.708 -4.380 -16.382 1.00 45.25 86 ALA A C 1
ATOM 665 O O . ALA A 1 86 ? 19.565 -5.296 -17.186 1.00 45.25 86 ALA A O 1
ATOM 666 N N . SER A 1 87 ? 20.762 -4.368 -15.565 1.00 50.75 87 SER A N 1
ATOM 667 C CA . SER A 1 87 ? 21.865 -5.317 -15.658 1.00 50.75 87 SER A CA 1
ATOM 668 C C . SER A 1 87 ? 22.645 -5.464 -14.349 1.00 50.75 87 SER A C 1
ATOM 670 O O . SER A 1 87 ? 23.853 -5.239 -14.337 1.00 50.75 87 SER A O 1
ATOM 672 N N . THR A 1 88 ? 21.992 -5.871 -13.260 1.00 46.38 88 THR A N 1
ATOM 673 C CA . THR A 1 88 ? 22.719 -6.485 -12.135 1.00 46.38 88 THR A CA 1
ATOM 674 C C . THR A 1 88 ? 21.864 -7.538 -11.425 1.00 46.38 88 THR A C 1
ATOM 676 O O . THR A 1 88 ? 21.503 -7.376 -10.266 1.00 46.38 88 THR A O 1
ATOM 679 N N . LEU A 1 89 ? 21.550 -8.629 -12.128 1.00 44.00 89 LEU A N 1
ATOM 680 C CA . LEU A 1 89 ? 21.262 -9.920 -11.499 1.00 44.00 89 LEU A CA 1
ATOM 681 C C . LEU A 1 89 ? 22.579 -10.712 -11.472 1.00 44.00 89 LEU A C 1
ATOM 683 O O . LEU A 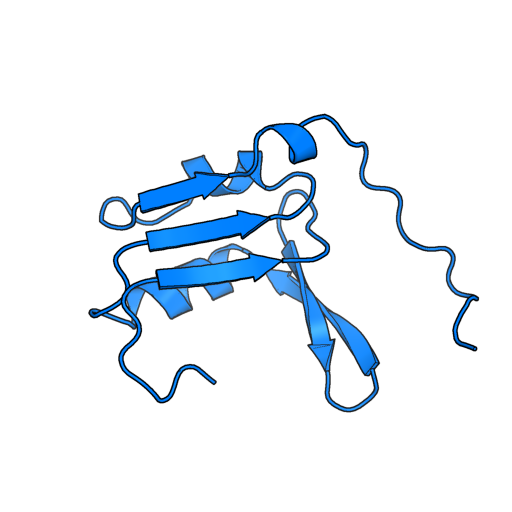1 89 ? 23.143 -11.030 -12.523 1.00 44.00 89 LEU A O 1
ATOM 687 N N . ARG A 1 90 ? 23.100 -10.963 -10.272 1.00 39.94 90 ARG A N 1
ATOM 688 C CA . ARG A 1 90 ? 24.063 -12.025 -9.969 1.00 39.94 90 ARG A CA 1
ATOM 689 C C . ARG A 1 90 ? 23.6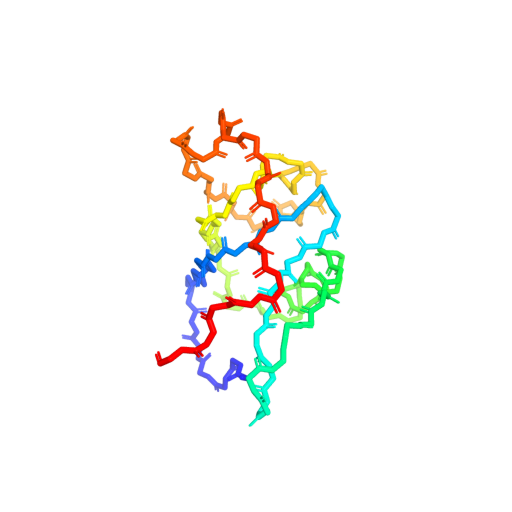48 -12.691 -8.676 1.00 39.94 90 ARG A C 1
ATOM 691 O O . ARG A 1 90 ? 23.273 -11.937 -7.754 1.00 39.94 90 ARG A O 1
#

pLDDT: mean 71.57, std 15.44, range [37.03, 89.56]